Protein AF-K3WCP1-F1 (afdb_monomer)

Structure (mmCIF, N/CA/C/O backbone):
data_AF-K3WCP1-F1
#
_entry.id   AF-K3WCP1-F1
#
loop_
_atom_site.group_PDB
_atom_site.id
_atom_site.type_symbol
_atom_site.label_atom_id
_atom_site.label_alt_id
_atom_site.label_comp_id
_atom_site.label_asym_id
_atom_site.label_entity_id
_atom_site.label_seq_id
_atom_site.pdbx_PDB_ins_code
_atom_site.Cartn_x
_atom_site.Cartn_y
_atom_site.Cartn_z
_atom_site.occupancy
_atom_site.B_iso_or_equiv
_atom_site.auth_seq_id
_atom_site.auth_comp_id
_atom_site.auth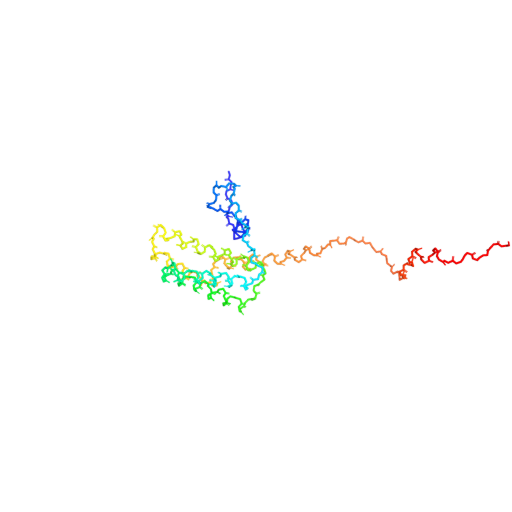_asym_id
_atom_site.auth_atom_id
_atom_site.pdbx_PDB_model_num
ATOM 1 N N . MET A 1 1 ? -17.759 -26.997 -10.072 1.00 41.59 1 MET A N 1
ATOM 2 C CA . MET A 1 1 ? -16.915 -25.792 -10.213 1.00 41.59 1 MET A CA 1
ATOM 3 C C . MET A 1 1 ? -15.737 -25.930 -9.265 1.00 41.59 1 MET A C 1
ATOM 5 O O . MET A 1 1 ? -15.972 -26.068 -8.073 1.00 41.59 1 MET A O 1
ATOM 9 N N . HIS A 1 2 ? -14.501 -25.958 -9.763 1.00 46.09 2 HIS A N 1
ATOM 10 C CA . HIS A 1 2 ? -13.316 -25.968 -8.902 1.00 46.09 2 HIS A CA 1
ATOM 11 C C . HIS A 1 2 ? -12.830 -24.529 -8.735 1.00 46.09 2 HIS A C 1
ATOM 13 O O . HIS A 1 2 ? -12.409 -23.901 -9.703 1.00 46.09 2 HIS A O 1
ATOM 19 N N . LEU A 1 3 ? -12.948 -23.993 -7.520 1.00 51.47 3 LEU A N 1
ATOM 20 C CA . LEU A 1 3 ? -12.409 -22.682 -7.172 1.00 51.47 3 LEU A CA 1
ATOM 21 C C . LEU A 1 3 ? -10.883 -22.808 -7.091 1.00 51.47 3 LEU A C 1
ATOM 23 O O . LEU A 1 3 ? -10.360 -23.464 -6.190 1.00 51.47 3 LEU A O 1
ATOM 27 N N . ARG A 1 4 ? -10.166 -22.220 -8.057 1.00 70.88 4 ARG A N 1
ATOM 28 C CA . ARG A 1 4 ? -8.705 -22.085 -7.981 1.00 70.88 4 ARG A CA 1
ATOM 29 C C . ARG A 1 4 ? -8.367 -21.053 -6.907 1.00 70.88 4 ARG A C 1
ATOM 31 O O . ARG A 1 4 ? -9.048 -20.036 -6.789 1.00 70.88 4 ARG A O 1
ATOM 38 N N . ARG A 1 5 ? -7.303 -21.299 -6.141 1.00 67.12 5 ARG A N 1
ATOM 39 C CA . ARG A 1 5 ? -6.775 -20.325 -5.180 1.00 67.12 5 ARG A CA 1
ATOM 40 C C . ARG A 1 5 ? -6.311 -19.074 -5.935 1.00 67.12 5 ARG A C 1
ATOM 42 O O . ARG A 1 5 ? -5.592 -19.197 -6.925 1.00 67.12 5 ARG A O 1
ATOM 49 N N . VAL A 1 6 ? -6.751 -17.904 -5.477 1.00 67.19 6 VAL A N 1
ATOM 50 C CA . VAL A 1 6 ? -6.349 -16.608 -6.040 1.00 67.19 6 VAL A CA 1
ATOM 51 C C . VAL A 1 6 ? -4.869 -16.388 -5.740 1.00 67.19 6 VAL A C 1
ATOM 53 O O . VAL A 1 6 ? -4.447 -16.508 -4.588 1.00 67.19 6 VAL A O 1
ATOM 56 N N . THR A 1 7 ? -4.082 -16.111 -6.776 1.00 72.25 7 THR A N 1
ATOM 57 C CA . THR A 1 7 ? -2.648 -15.818 -6.658 1.00 72.25 7 THR A CA 1
ATOM 58 C C . THR A 1 7 ? -2.400 -14.315 -6.509 1.00 72.25 7 THR A C 1
ATOM 60 O O . THR A 1 7 ? -3.262 -13.490 -6.809 1.00 72.25 7 THR A O 1
ATOM 63 N N . THR A 1 8 ? -1.201 -13.936 -6.066 1.00 66.56 8 THR A N 1
ATOM 64 C CA . THR A 1 8 ? -0.767 -12.529 -5.994 1.00 66.56 8 THR A CA 1
ATOM 65 C C . THR A 1 8 ? -0.800 -11.835 -7.359 1.00 66.56 8 THR A C 1
ATOM 67 O O . THR A 1 8 ? -1.103 -10.647 -7.433 1.00 66.56 8 THR A O 1
ATOM 70 N N . TRP A 1 9 ? -0.578 -12.578 -8.445 1.00 66.88 9 TRP A N 1
ATOM 71 C CA . TRP A 1 9 ? -0.708 -12.078 -9.817 1.00 66.88 9 TRP A CA 1
ATOM 72 C C . TRP A 1 9 ? -2.146 -11.815 -10.220 1.00 66.88 9 TRP A C 1
ATOM 74 O O . TRP A 1 9 ? -2.415 -10.776 -10.812 1.00 66.88 9 TRP A O 1
ATOM 84 N N . ASP A 1 10 ? -3.068 -12.702 -9.839 1.00 68.75 10 ASP A N 1
ATOM 85 C CA . ASP A 1 10 ? -4.497 -12.500 -10.090 1.00 68.75 10 ASP A CA 1
ATOM 86 C C . ASP A 1 10 ? -4.990 -11.216 -9.380 1.00 68.75 10 ASP A C 1
ATOM 88 O O . ASP A 1 10 ? -5.792 -10.461 -9.929 1.00 68.75 10 ASP A O 1
ATOM 92 N N . LEU A 1 11 ? -4.458 -10.919 -8.184 1.00 67.94 11 LEU A N 1
ATOM 93 C CA . LEU A 1 11 ? -4.733 -9.676 -7.448 1.00 67.94 11 LEU A CA 1
ATOM 94 C C . LEU A 1 11 ? -4.108 -8.440 -8.112 1.00 67.94 11 LEU A C 1
ATOM 96 O O . LEU A 1 11 ? -4.761 -7.397 -8.197 1.00 67.94 11 LEU A O 1
ATOM 100 N N . MET A 1 12 ? -2.869 -8.544 -8.603 1.00 69.25 12 MET A N 1
ATOM 101 C CA . MET A 1 12 ? -2.209 -7.464 -9.344 1.00 69.25 12 MET A CA 1
ATOM 102 C C . MET A 1 12 ? -2.976 -7.140 -10.629 1.00 69.25 12 MET A C 1
ATOM 104 O O . MET A 1 12 ? -3.301 -5.981 -10.866 1.00 69.25 12 MET A O 1
ATOM 108 N N . GLU A 1 13 ? -3.333 -8.155 -11.416 1.00 68.81 13 GLU A N 1
ATOM 109 C CA . GLU A 1 13 ? -4.086 -7.993 -12.660 1.00 68.81 13 GLU A CA 1
ATOM 110 C C . GLU A 1 13 ? -5.483 -7.404 -12.399 1.00 68.81 13 GLU A C 1
ATOM 112 O O . GLU A 1 13 ? -5.935 -6.529 -13.135 1.00 68.81 13 GLU A O 1
ATOM 117 N N . ALA A 1 14 ? -6.157 -7.816 -11.320 1.00 65.81 14 ALA A N 1
ATOM 118 C CA . ALA A 1 14 ? -7.424 -7.212 -10.903 1.00 65.81 14 ALA A CA 1
ATOM 119 C C . ALA A 1 14 ? -7.267 -5.737 -10.489 1.00 65.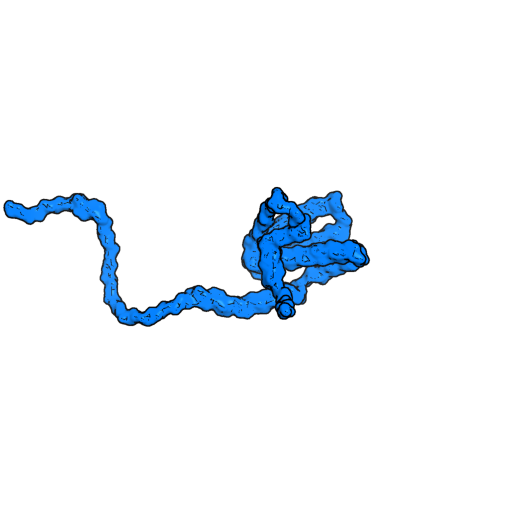81 14 ALA A C 1
ATOM 121 O O . ALA A 1 14 ? -8.133 -4.915 -10.797 1.00 65.81 14 ALA A O 1
ATOM 122 N N . THR A 1 15 ? -6.155 -5.393 -9.831 1.00 63.66 15 THR A N 1
ATOM 123 C CA . THR A 1 15 ? -5.824 -4.009 -9.456 1.00 63.66 15 THR A CA 1
ATOM 124 C C . THR A 1 15 ? -5.548 -3.157 -10.701 1.00 63.66 15 THR A C 1
ATOM 126 O O . THR A 1 15 ? -6.069 -2.051 -10.811 1.00 63.66 15 THR A O 1
ATOM 129 N N . GLU A 1 16 ? -4.779 -3.673 -11.665 1.00 64.00 16 GLU A N 1
ATOM 130 C CA . GLU A 1 16 ? -4.454 -2.992 -12.930 1.00 64.00 16 GLU A CA 1
ATOM 131 C C . GLU A 1 16 ? -5.681 -2.786 -13.820 1.00 64.00 16 GLU A C 1
ATOM 133 O O . GLU A 1 16 ? -5.827 -1.737 -14.445 1.00 64.00 16 GLU A O 1
ATOM 138 N N . LYS A 1 17 ? -6.595 -3.762 -13.849 1.00 63.81 17 LYS A N 1
ATOM 139 C CA . LYS A 1 17 ? -7.862 -3.647 -14.583 1.00 63.81 17 LYS A CA 1
ATOM 140 C C . LYS A 1 17 ? -8.807 -2.609 -13.982 1.00 63.81 17 LYS A C 1
ATOM 142 O O . LYS A 1 17 ? -9.831 -2.328 -14.599 1.00 63.81 17 LYS A O 1
ATOM 147 N N . GLY A 1 18 ? -8.476 -2.038 -12.819 1.00 56.00 18 GLY A N 1
ATOM 148 C CA . GLY A 1 18 ? -9.268 -0.989 -12.194 1.00 56.00 18 GLY A CA 1
ATOM 149 C C . GLY A 1 18 ? -10.699 -1.455 -11.977 1.00 56.00 18 GLY A C 1
ATOM 150 O O . GLY A 1 18 ? -11.634 -0.773 -12.394 1.00 56.00 18 GLY A O 1
ATOM 151 N N . VAL A 1 19 ? -10.879 -2.643 -11.383 1.00 54.09 19 VAL A N 1
ATOM 152 C CA . VAL A 1 19 ? -12.214 -3.099 -10.990 1.00 54.09 19 VAL A CA 1
ATOM 153 C C . VAL A 1 19 ? -12.720 -2.122 -9.938 1.00 54.09 19 VAL A C 1
ATOM 155 O O . VAL A 1 19 ? -12.348 -2.181 -8.766 1.00 54.09 19 VAL A O 1
ATOM 158 N N . ASN A 1 20 ? -13.526 -1.170 -10.392 1.00 52.34 20 ASN A N 1
ATOM 159 C CA . ASN A 1 20 ? -14.138 -0.172 -9.548 1.00 52.34 20 ASN A CA 1
ATOM 160 C C . ASN A 1 20 ? -15.182 -0.876 -8.676 1.00 52.34 20 ASN A C 1
ATOM 162 O O . ASN A 1 20 ? -16.318 -1.089 -9.087 1.00 52.34 20 ASN A O 1
ATOM 166 N N . MET A 1 21 ? -14.768 -1.292 -7.478 1.00 49.41 21 MET A N 1
ATOM 167 C CA . MET A 1 21 ? -15.611 -2.036 -6.537 1.00 49.41 21 MET A CA 1
ATOM 168 C C . MET A 1 21 ? -16.734 -1.177 -5.930 1.00 49.41 21 MET A C 1
ATOM 170 O O . MET A 1 21 ? -17.516 -1.674 -5.122 1.00 49.41 21 MET A O 1
ATOM 174 N N . THR A 1 22 ? -16.825 0.104 -6.304 1.00 46.34 22 THR A N 1
ATOM 175 C CA . THR A 1 22 ? -17.803 1.064 -5.781 1.00 46.34 22 THR A CA 1
ATOM 176 C C . THR A 1 22 ? -18.620 1.781 -6.862 1.00 46.34 22 THR A C 1
ATOM 178 O O . THR A 1 22 ? -19.496 2.573 -6.513 1.00 46.34 22 THR A O 1
ATOM 181 N N . ASP A 1 23 ? -18.417 1.488 -8.152 1.00 47.78 23 ASP A N 1
ATOM 182 C CA . ASP A 1 23 ? -19.184 2.101 -9.244 1.00 47.78 23 ASP A CA 1
ATOM 183 C C . ASP A 1 23 ? -20.255 1.161 -9.797 1.00 47.78 23 ASP A C 1
ATOM 185 O O . ASP A 1 23 ? -19.995 0.235 -10.561 1.00 47.78 23 ASP A O 1
ATOM 189 N N . TYR A 1 24 ? -21.496 1.440 -9.405 1.00 50.22 24 TYR A N 1
ATOM 190 C CA . TYR A 1 24 ? -22.692 0.783 -9.927 1.00 50.22 24 TYR A CA 1
ATOM 191 C C . TYR A 1 24 ? -23.287 1.516 -11.147 1.00 50.22 24 TYR A C 1
ATOM 193 O O . TYR A 1 24 ? -24.382 1.174 -11.593 1.00 50.22 24 TYR A O 1
ATOM 201 N N . SER A 1 25 ? -22.613 2.537 -11.693 1.00 50.19 25 SER A N 1
ATOM 202 C CA . SER A 1 25 ? -23.117 3.371 -12.786 1.00 50.19 25 SER A CA 1
ATOM 203 C C . SER A 1 25 ? -22.247 3.255 -14.036 1.00 50.19 25 SER A C 1
ATOM 205 O O . SER A 1 25 ? -21.139 3.767 -14.114 1.00 50.19 25 SER A O 1
ATOM 207 N N . CYS A 1 26 ? -22.811 2.714 -15.115 1.00 48.06 26 CYS A N 1
ATOM 208 C CA . CYS A 1 26 ? -22.163 2.617 -16.431 1.00 48.06 26 CYS A CA 1
ATOM 209 C C . CYS A 1 26 ? -21.767 3.968 -17.074 1.00 48.06 26 CYS A C 1
ATOM 211 O O . CYS A 1 26 ? -21.245 3.993 -18.186 1.00 48.06 26 CYS A O 1
ATOM 213 N N . LYS A 1 27 ? -22.061 5.099 -16.420 1.00 53.00 27 LYS A N 1
ATOM 214 C CA . LYS A 1 27 ? -21.805 6.462 -16.905 1.00 53.00 27 LYS A CA 1
ATOM 215 C C . LYS A 1 27 ? -20.686 7.182 -16.151 1.00 53.00 27 LYS A C 1
ATOM 217 O O . LYS A 1 27 ? -20.351 8.296 -16.538 1.00 53.00 27 LYS A O 1
ATOM 222 N N . ASN A 1 28 ? -20.117 6.570 -15.112 1.00 47.91 28 ASN A N 1
ATOM 223 C CA . ASN A 1 28 ? -19.116 7.192 -14.247 1.00 47.91 28 ASN A CA 1
ATOM 224 C C . ASN A 1 28 ? -17.786 6.434 -14.272 1.00 47.91 28 ASN A C 1
ATOM 226 O O . ASN A 1 28 ? -17.114 6.313 -13.251 1.00 47.91 28 ASN A O 1
ATOM 230 N N . ALA A 1 29 ? -17.383 5.973 -15.462 1.00 50.81 29 ALA A N 1
ATOM 231 C CA . ALA A 1 29 ? -16.066 5.392 -15.667 1.00 50.81 29 ALA A CA 1
ATOM 232 C C . ALA A 1 29 ? -14.997 6.442 -15.328 1.00 50.81 29 ALA A C 1
ATOM 234 O O . ALA A 1 29 ? -14.633 7.288 -16.150 1.00 50.81 29 ALA A O 1
ATOM 235 N N . LEU A 1 30 ? -14.531 6.412 -14.078 1.00 52.84 30 LEU A N 1
ATOM 236 C CA . LEU A 1 30 ? -13.388 7.186 -13.631 1.00 52.84 30 LEU A CA 1
ATOM 237 C C . LEU A 1 30 ? -12.230 6.858 -14.571 1.00 52.84 30 LEU A C 1
ATOM 239 O O . LEU A 1 30 ? -12.059 5.707 -14.984 1.00 52.84 30 LEU A O 1
ATOM 243 N N . ARG A 1 31 ? -11.447 7.877 -14.944 1.00 50.22 31 ARG A N 1
ATOM 244 C CA . ARG A 1 31 ? -10.246 7.637 -15.749 1.00 50.22 31 ARG A CA 1
ATOM 245 C C . ARG A 1 31 ? -9.403 6.580 -15.029 1.00 50.22 31 ARG A C 1
ATOM 247 O O . ARG A 1 31 ? -9.189 6.744 -13.825 1.00 50.22 31 ARG A O 1
ATOM 254 N N . PRO A 1 32 ? -8.941 5.529 -15.731 1.00 53.03 32 PRO A N 1
ATOM 255 C CA . PRO A 1 32 ? -8.085 4.532 -15.118 1.00 53.03 32 PRO A CA 1
ATOM 256 C C . PRO A 1 32 ? -6.901 5.245 -14.473 1.00 53.03 32 PRO A C 1
ATOM 258 O O . PRO A 1 32 ? -6.284 6.116 -15.095 1.00 53.03 32 PRO A O 1
ATOM 261 N N . THR A 1 33 ? -6.637 4.928 -13.207 1.00 56.00 33 THR A N 1
ATOM 262 C CA . THR A 1 33 ? -5.510 5.503 -12.477 1.00 56.00 33 THR A CA 1
ATOM 263 C C . THR A 1 33 ? -4.235 5.239 -13.281 1.00 56.00 33 THR A C 1
ATOM 265 O O . THR A 1 33 ? -4.040 4.101 -13.721 1.00 56.00 33 THR A O 1
ATOM 268 N N . PRO A 1 34 ? -3.380 6.255 -13.511 1.00 59.62 34 PRO A N 1
ATOM 269 C CA . PRO A 1 34 ? -2.111 6.056 -14.193 1.00 59.62 34 PRO A CA 1
ATOM 270 C C . PRO A 1 34 ? -1.354 4.904 -13.538 1.00 59.62 34 PRO A C 1
ATOM 272 O O . PRO A 1 34 ? -1.154 4.888 -12.323 1.00 59.62 34 PRO A O 1
ATOM 275 N N . THR A 1 35 ? -0.985 3.905 -14.332 1.00 64.44 35 THR A N 1
ATOM 276 C CA . THR A 1 35 ? -0.231 2.760 -13.832 1.00 64.44 35 THR A CA 1
ATOM 277 C C . THR A 1 35 ? 1.140 3.248 -13.377 1.00 64.44 35 THR A C 1
ATOM 279 O O . THR A 1 35 ? 1.844 3.861 -14.176 1.00 64.44 35 THR A O 1
ATOM 282 N N . ALA A 1 36 ? 1.521 2.982 -12.121 1.00 64.69 36 ALA A N 1
ATOM 283 C CA . ALA A 1 36 ? 2.837 3.366 -11.612 1.00 64.69 36 ALA A CA 1
ATOM 284 C C . ALA A 1 36 ? 3.925 2.749 -12.501 1.00 64.69 36 ALA A C 1
ATOM 286 O O . ALA A 1 36 ? 4.090 1.524 -12.550 1.00 64.69 36 ALA A O 1
ATOM 287 N N . ALA A 1 37 ? 4.622 3.604 -13.245 1.00 69.44 37 ALA A N 1
ATOM 288 C CA . ALA A 1 37 ? 5.678 3.201 -14.161 1.00 69.44 37 ALA A CA 1
ATOM 289 C C . ALA A 1 37 ? 7.032 3.212 -13.446 1.00 69.44 37 ALA A C 1
ATOM 291 O O . ALA A 1 37 ? 7.925 2.441 -13.805 1.00 69.44 37 ALA A O 1
ATOM 292 N N . ALA A 1 38 ? 7.153 4.044 -12.410 1.00 82.62 38 ALA A N 1
ATOM 293 C CA . ALA A 1 38 ? 8.343 4.212 -11.605 1.00 82.62 38 ALA A CA 1
ATOM 294 C C . ALA A 1 38 ? 8.035 4.196 -10.101 1.00 82.62 38 ALA A C 1
ATOM 296 O O . ALA A 1 38 ? 6.911 4.392 -9.643 1.00 82.62 38 ALA A O 1
ATOM 297 N N . HIS A 1 39 ? 9.084 3.964 -9.315 1.00 86.00 39 HIS A N 1
ATOM 298 C CA . HIS A 1 39 ? 9.031 3.985 -7.853 1.00 86.00 39 HIS A CA 1
ATOM 299 C C . HIS A 1 39 ? 8.677 5.366 -7.295 1.00 86.00 39 HIS A C 1
ATOM 301 O O . HIS A 1 39 ? 7.925 5.457 -6.327 1.00 86.00 39 HIS A O 1
ATOM 307 N N . VAL A 1 40 ? 9.158 6.424 -7.955 1.00 88.06 40 VAL A N 1
ATOM 308 C CA . VAL A 1 40 ? 8.872 7.817 -7.588 1.00 88.06 40 VAL A CA 1
ATOM 309 C C . VAL A 1 40 ? 7.377 8.133 -7.660 1.00 88.06 40 VAL A C 1
ATOM 311 O O . VAL A 1 40 ? 6.859 8.758 -6.745 1.00 88.06 40 VAL A O 1
ATOM 314 N N . ASP A 1 41 ? 6.655 7.586 -8.645 1.00 88.31 41 ASP A N 1
ATOM 315 C CA . ASP A 1 41 ? 5.210 7.807 -8.792 1.00 88.31 41 ASP A CA 1
ATOM 316 C C . ASP A 1 41 ? 4.434 7.334 -7.549 1.00 88.31 41 ASP A C 1
ATOM 318 O O . ASP A 1 41 ? 3.448 7.946 -7.138 1.00 88.31 41 ASP A O 1
ATOM 322 N N . LEU A 1 42 ? 4.884 6.234 -6.929 1.00 87.44 42 LEU A N 1
ATOM 323 C CA . LEU A 1 42 ? 4.271 5.694 -5.715 1.00 87.44 42 LEU A CA 1
ATOM 324 C C . LEU A 1 42 ? 4.592 6.550 -4.484 1.00 87.44 42 LEU A C 1
ATOM 326 O O . LEU A 1 42 ? 3.723 6.746 -3.633 1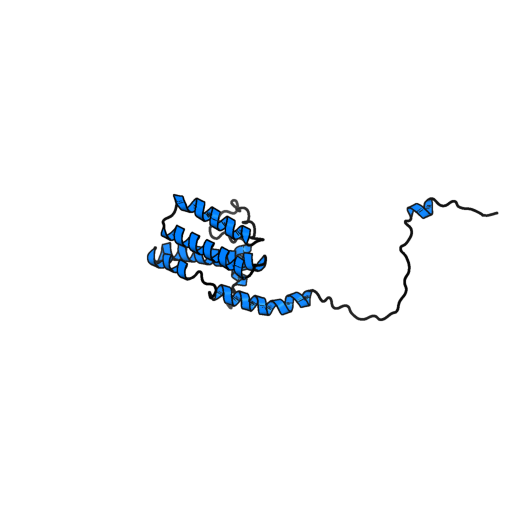.00 87.44 42 LEU A O 1
ATOM 330 N N . ILE A 1 43 ? 5.822 7.061 -4.391 1.00 91.31 43 ILE A N 1
ATOM 331 C CA . ILE A 1 43 ? 6.219 7.995 -3.332 1.00 91.31 43 ILE A CA 1
ATOM 332 C C . ILE A 1 43 ? 5.374 9.268 -3.428 1.00 91.31 43 ILE A C 1
ATOM 334 O O . ILE A 1 43 ? 4.748 9.649 -2.439 1.00 91.31 43 ILE A O 1
ATOM 338 N N . ASP A 1 44 ? 5.294 9.874 -4.611 1.00 90.81 44 ASP A N 1
ATOM 339 C CA . ASP A 1 44 ? 4.559 11.118 -4.851 1.00 90.81 44 ASP A CA 1
ATOM 340 C C . ASP A 1 44 ? 3.061 10.955 -4.552 1.00 90.81 44 ASP A C 1
ATOM 342 O O . ASP A 1 44 ? 2.432 11.828 -3.944 1.00 90.81 44 ASP A O 1
ATOM 346 N N . ALA A 1 45 ? 2.480 9.806 -4.914 1.00 90.19 45 ALA A N 1
ATOM 347 C CA . ALA A 1 45 ? 1.093 9.483 -4.593 1.00 90.19 45 ALA A CA 1
ATOM 348 C C . ALA A 1 45 ? 0.855 9.377 -3.076 1.00 90.19 45 ALA A C 1
ATOM 350 O O . ALA A 1 45 ? -0.122 9.928 -2.564 1.00 90.19 45 ALA A O 1
ATOM 351 N N . LEU A 1 46 ? 1.748 8.706 -2.339 1.00 91.38 46 LEU A N 1
ATOM 352 C CA . LEU A 1 46 ? 1.647 8.576 -0.882 1.00 91.38 46 LEU A CA 1
ATOM 353 C C . LEU A 1 46 ? 1.883 9.908 -0.161 1.00 91.38 46 LEU A C 1
ATOM 355 O O . LEU A 1 46 ? 1.197 10.192 0.819 1.00 91.38 46 LEU A O 1
ATOM 359 N N . GLN A 1 47 ? 2.795 10.745 -0.656 1.00 93.12 47 GLN A N 1
ATOM 360 C CA . GLN A 1 47 ? 2.995 12.106 -0.154 1.00 93.12 47 GLN A CA 1
ATOM 361 C C . GLN A 1 47 ? 1.752 12.969 -0.378 1.00 93.12 47 GLN A C 1
ATOM 363 O O . GLN A 1 47 ? 1.284 13.624 0.549 1.00 93.12 47 GLN A O 1
ATOM 368 N N . SER A 1 48 ? 1.163 12.907 -1.574 1.00 90.38 48 SER A N 1
ATOM 369 C CA . SER A 1 48 ? -0.080 13.621 -1.886 1.00 90.38 48 SER A CA 1
ATOM 370 C C . SER A 1 48 ? -1.227 13.174 -0.976 1.00 90.38 48 SER A C 1
ATOM 372 O O . SER A 1 48 ? -1.966 14.006 -0.447 1.00 90.38 48 SER A O 1
ATOM 374 N N . LEU A 1 49 ? -1.346 11.863 -0.733 1.00 89.19 49 LEU A N 1
ATOM 375 C CA . LEU A 1 49 ? -2.320 11.305 0.204 1.00 89.19 49 LEU A CA 1
ATOM 376 C C . LEU A 1 49 ? -2.059 11.771 1.641 1.00 89.19 49 LEU A C 1
ATOM 378 O O . LEU A 1 49 ? -3.006 12.077 2.361 1.00 89.19 49 LEU A O 1
ATOM 382 N N . GLN A 1 50 ? -0.795 11.861 2.056 1.00 90.88 50 GLN A N 1
ATOM 383 C CA . GLN A 1 50 ? -0.419 12.379 3.368 1.00 90.88 50 GLN A CA 1
ATOM 384 C C . GLN A 1 50 ? -0.826 13.849 3.516 1.00 90.88 50 GLN A C 1
ATOM 386 O O . GLN A 1 50 ? -1.486 14.196 4.491 1.00 90.88 50 GLN A O 1
ATOM 391 N N . THR A 1 51 ? -0.502 14.707 2.546 1.00 89.44 51 THR A N 1
ATOM 392 C CA . THR A 1 51 ? -0.903 16.123 2.558 1.00 89.44 51 THR A CA 1
ATOM 393 C C . THR A 1 51 ? -2.420 16.278 2.617 1.00 89.44 51 THR A C 1
ATOM 395 O O . THR A 1 51 ? -2.927 17.090 3.385 1.00 89.44 51 THR A O 1
ATOM 398 N N . PHE A 1 52 ? -3.160 15.473 1.854 1.00 84.56 52 PHE A N 1
ATOM 399 C CA . PHE A 1 52 ? -4.621 15.492 1.890 1.00 84.56 52 PHE A CA 1
ATOM 400 C C . PHE A 1 52 ? -5.175 15.011 3.241 1.00 84.56 52 PHE A C 1
ATOM 402 O O . PHE A 1 52 ? -6.084 15.618 3.808 1.00 84.56 52 PHE A O 1
ATOM 409 N N . GLY A 1 53 ? -4.601 13.939 3.789 1.00 83.38 53 GLY A N 1
ATOM 410 C CA . GLY A 1 53 ? -5.053 13.324 5.031 1.00 83.38 53 GLY A CA 1
ATOM 411 C C . GLY A 1 53 ? -4.820 14.177 6.278 1.00 83.38 53 GLY A C 1
ATOM 412 O O . GLY A 1 53 ? -5.616 14.082 7.210 1.00 83.38 53 GLY A O 1
ATOM 413 N N . GLN A 1 54 ? -3.801 15.048 6.282 1.00 84.44 54 GLN A N 1
ATOM 414 C CA . GLN A 1 54 ? -3.435 15.895 7.431 1.00 84.44 54 GLN A CA 1
ATOM 415 C C . GLN A 1 54 ? -4.598 16.727 7.986 1.00 84.44 54 GLN A C 1
ATOM 417 O O . GLN A 1 54 ? -4.618 17.034 9.174 1.00 84.44 54 GLN A O 1
ATOM 422 N N . HIS A 1 55 ? -5.566 17.091 7.145 1.00 77.88 55 HIS A N 1
ATOM 423 C CA . HIS A 1 55 ? -6.710 17.911 7.548 1.00 77.88 55 HIS A CA 1
ATOM 424 C C . HIS A 1 55 ? -8.022 17.130 7.682 1.00 77.88 55 HIS A C 1
ATOM 426 O O . HIS A 1 55 ? -9.019 17.693 8.129 1.00 77.88 55 HIS A O 1
ATOM 432 N N . MET A 1 56 ? -8.047 15.856 7.281 1.00 74.88 56 MET A N 1
ATOM 433 C CA . MET A 1 56 ? -9.285 15.082 7.123 1.00 74.88 56 MET A CA 1
ATOM 434 C C . MET A 1 56 ? -9.326 13.789 7.937 1.00 74.88 56 MET A C 1
ATOM 436 O O . MET A 1 56 ? -10.404 13.221 8.123 1.00 74.88 56 MET A O 1
ATOM 440 N N . HIS A 1 57 ? -8.180 13.306 8.412 1.00 80.25 57 HIS A N 1
ATOM 441 C CA . HIS A 1 57 ? -8.068 12.016 9.079 1.00 80.25 57 HIS A CA 1
ATOM 442 C C . HIS A 1 57 ? -7.491 12.126 10.491 1.00 80.25 57 HIS A C 1
ATOM 444 O O . HIS A 1 57 ? -6.868 13.116 10.860 1.00 80.25 57 HIS A O 1
ATOM 450 N N . ASN A 1 58 ? -7.738 11.087 11.292 1.00 85.31 58 ASN A N 1
ATOM 451 C CA . ASN A 1 58 ? -7.171 10.964 12.632 1.00 85.31 58 ASN A CA 1
ATOM 452 C C . ASN A 1 58 ? -5.673 10.613 12.582 1.00 85.31 58 ASN A C 1
ATOM 454 O O . ASN A 1 58 ? -5.179 10.084 11.580 1.00 85.31 58 ASN A O 1
ATOM 458 N N . ASP A 1 59 ? -4.978 10.859 13.694 1.00 88.88 59 ASP A N 1
ATOM 459 C CA . ASP A 1 59 ? -3.531 10.637 13.826 1.00 88.88 59 ASP A CA 1
ATOM 460 C C . ASP A 1 59 ? -3.116 9.202 13.474 1.00 88.88 59 ASP A C 1
ATOM 462 O O . ASP A 1 59 ? -2.093 8.984 12.836 1.00 88.88 59 ASP A O 1
ATOM 466 N N . GLU A 1 60 ? -3.952 8.219 13.805 1.00 88.62 60 GLU A N 1
ATOM 467 C CA . GLU A 1 60 ? -3.703 6.802 13.523 1.00 88.62 60 GLU A CA 1
ATOM 468 C C . GLU A 1 60 ? -3.695 6.482 12.018 1.00 88.62 60 GLU A C 1
ATOM 470 O O . GLU A 1 60 ? -2.850 5.736 11.519 1.00 88.62 60 GLU A O 1
ATOM 475 N N . THR A 1 61 ? -4.621 7.071 11.259 1.00 87.69 61 THR A N 1
ATOM 476 C CA . THR A 1 61 ? -4.661 6.929 9.794 1.00 87.69 61 THR A CA 1
ATOM 477 C C . THR A 1 61 ? -3.463 7.636 9.164 1.00 87.69 61 THR A C 1
ATOM 479 O O . THR A 1 61 ? -2.865 7.129 8.213 1.00 87.69 61 THR A O 1
ATOM 482 N N . MET A 1 62 ? -3.068 8.779 9.724 1.00 91.94 62 MET A N 1
ATOM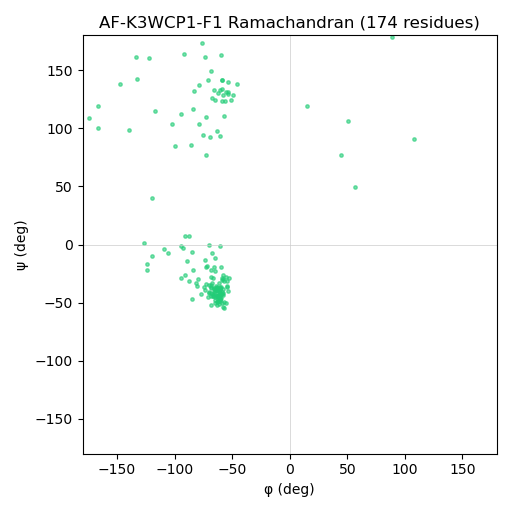 483 C CA . MET A 1 62 ? -1.874 9.506 9.298 1.00 91.94 62 MET A CA 1
ATOM 484 C C . MET A 1 62 ? -0.587 8.731 9.579 1.00 91.94 62 MET A C 1
ATOM 486 O O . MET A 1 62 ? 0.314 8.704 8.737 1.00 91.94 62 MET A O 1
ATOM 490 N N . GLU A 1 63 ? -0.511 8.042 10.715 1.00 91.81 63 GLU A N 1
ATOM 491 C CA . GLU A 1 63 ? 0.606 7.169 11.059 1.00 91.81 63 GLU A CA 1
ATOM 492 C C . GLU A 1 63 ? 0.696 5.974 10.101 1.00 91.81 63 GLU A C 1
ATOM 494 O O . GLU A 1 63 ? 1.794 5.620 9.664 1.00 91.81 63 GLU A O 1
ATOM 499 N N . LEU A 1 64 ? -0.438 5.390 9.696 1.00 92.25 64 LEU A N 1
ATOM 500 C CA . LEU A 1 64 ? -0.475 4.333 8.682 1.00 92.25 64 LEU A CA 1
ATOM 501 C C . LEU A 1 64 ? 0.087 4.818 7.338 1.00 92.25 64 LEU A C 1
ATOM 503 O O . LEU A 1 64 ? 0.950 4.153 6.763 1.00 92.25 64 LEU A O 1
ATOM 507 N N . ILE A 1 65 ? -0.366 5.982 6.854 1.00 92.88 65 ILE A N 1
ATOM 508 C CA . ILE A 1 65 ? 0.117 6.577 5.596 1.00 92.88 65 ILE A CA 1
ATOM 509 C C . ILE A 1 65 ? 1.621 6.867 5.685 1.00 92.88 65 ILE A C 1
ATOM 511 O O . ILE A 1 65 ? 2.373 6.514 4.778 1.00 92.88 65 ILE A O 1
ATOM 515 N N . SER A 1 66 ? 2.075 7.443 6.801 1.00 93.00 66 SER A N 1
ATOM 516 C CA . SER A 1 66 ? 3.494 7.725 7.056 1.00 93.00 66 SER A CA 1
ATOM 517 C C . SER A 1 66 ? 4.348 6.452 7.088 1.00 93.00 66 SER A C 1
ATOM 519 O O . SER A 1 66 ? 5.447 6.411 6.529 1.00 93.00 66 SER A O 1
ATOM 521 N N . THR A 1 67 ? 3.824 5.381 7.690 1.00 93.75 67 THR A N 1
ATOM 522 C CA . THR A 1 67 ? 4.481 4.069 7.739 1.00 93.75 67 THR A CA 1
ATOM 523 C C . THR A 1 67 ? 4.607 3.473 6.338 1.00 93.75 67 THR A C 1
ATOM 525 O O . THR A 1 67 ? 5.685 3.011 5.964 1.00 93.75 67 THR A O 1
ATOM 528 N N . ALA A 1 68 ? 3.538 3.531 5.537 1.00 93.06 68 ALA A N 1
ATOM 529 C CA . ALA A 1 68 ? 3.546 3.062 4.155 1.00 93.06 68 ALA A CA 1
ATOM 530 C C . ALA A 1 68 ? 4.562 3.832 3.299 1.00 93.06 68 ALA A C 1
ATOM 532 O O . ALA A 1 68 ? 5.363 3.217 2.595 1.00 93.06 68 ALA A O 1
ATOM 533 N N . LEU A 1 69 ? 4.570 5.165 3.405 1.00 93.56 69 LEU A N 1
ATOM 534 C CA . LEU A 1 69 ? 5.521 6.031 2.707 1.00 93.56 69 LEU A CA 1
ATOM 535 C C . LEU A 1 69 ? 6.963 5.688 3.091 1.00 93.56 69 LEU A C 1
ATOM 537 O O . LEU A 1 69 ? 7.789 5.431 2.219 1.00 93.56 69 LEU A O 1
ATOM 541 N N . SER A 1 70 ? 7.249 5.610 4.392 1.00 92.44 70 SER A N 1
ATOM 542 C CA . SER A 1 70 ? 8.582 5.272 4.899 1.00 92.44 70 SER A CA 1
ATOM 543 C C . SER A 1 70 ? 9.052 3.909 4.392 1.00 92.44 70 SER A C 1
ATOM 545 O O . SER A 1 70 ? 10.197 3.769 3.962 1.00 92.44 70 SER A O 1
ATOM 547 N N . PHE A 1 71 ? 8.163 2.913 4.396 1.00 91.25 71 PHE A N 1
ATOM 548 C CA . PHE A 1 71 ? 8.463 1.579 3.890 1.00 91.25 71 PHE A CA 1
ATOM 549 C C . PHE A 1 71 ? 8.792 1.594 2.396 1.00 91.25 71 PHE A C 1
ATOM 551 O O . PHE A 1 71 ? 9.798 1.017 1.986 1.00 91.25 71 PHE A O 1
ATOM 558 N N . VAL A 1 72 ? 7.962 2.247 1.577 1.00 90.50 72 VAL A N 1
ATOM 559 C CA . VAL A 1 72 ? 8.168 2.305 0.124 1.00 90.50 72 VAL A CA 1
ATOM 560 C C . VAL A 1 72 ? 9.484 3.000 -0.206 1.00 90.50 72 VAL A C 1
ATOM 562 O O . VAL A 1 72 ? 10.239 2.468 -1.021 1.00 90.50 72 VAL A O 1
ATOM 565 N N . THR A 1 73 ? 9.797 4.121 0.446 1.00 90.19 73 THR A N 1
ATOM 566 C CA . THR A 1 73 ? 11.070 4.833 0.261 1.00 90.19 73 THR A CA 1
ATOM 567 C C . THR A 1 73 ? 12.257 3.921 0.570 1.00 90.19 73 THR A C 1
ATOM 569 O O . THR A 1 73 ? 13.080 3.667 -0.309 1.00 90.19 73 THR A O 1
ATOM 572 N N . GLN A 1 74 ? 12.277 3.305 1.758 1.00 87.81 74 GLN A N 1
ATOM 573 C CA . GLN A 1 74 ? 13.348 2.384 2.164 1.00 87.81 74 GLN A CA 1
ATOM 574 C C . GLN A 1 74 ? 13.457 1.159 1.246 1.00 87.81 74 GLN A C 1
ATOM 576 O O . GLN A 1 74 ? 14.540 0.615 1.028 1.00 87.81 74 GLN A O 1
ATOM 581 N N . TYR A 1 75 ? 12.335 0.684 0.702 1.00 84.25 75 TYR A N 1
ATOM 582 C CA . TYR A 1 75 ? 12.341 -0.429 -0.238 1.00 84.25 75 TYR A CA 1
ATOM 583 C C . TYR A 1 75 ? 13.078 -0.064 -1.535 1.00 84.25 75 TYR A C 1
ATOM 585 O O . TYR A 1 75 ? 13.855 -0.882 -2.038 1.00 84.25 75 TYR A O 1
ATOM 593 N N . GLY A 1 76 ? 12.851 1.149 -2.049 1.00 82.44 76 GLY A N 1
ATOM 594 C CA . GLY A 1 76 ? 13.494 1.675 -3.254 1.00 82.44 76 GLY A CA 1
ATOM 595 C C . GLY A 1 76 ? 15.005 1.773 -3.123 1.00 82.44 76 GLY A C 1
ATOM 596 O O . GLY A 1 76 ? 15.720 1.251 -3.981 1.00 82.44 76 GLY A O 1
ATOM 597 N N . ASP A 1 77 ? 15.468 2.335 -2.005 1.00 80.81 77 ASP A N 1
ATOM 598 C CA . ASP A 1 77 ? 16.893 2.516 -1.699 1.00 80.81 77 ASP A CA 1
ATOM 599 C C . ASP A 1 77 ? 17.673 1.192 -1.698 1.00 80.81 77 ASP A C 1
ATOM 601 O O . ASP A 1 77 ? 18.859 1.152 -2.018 1.00 80.81 77 ASP A O 1
ATOM 605 N N . LEU A 1 78 ? 17.002 0.085 -1.361 1.00 76.44 78 LEU A N 1
ATOM 606 C CA . LEU A 1 78 ? 17.628 -1.227 -1.200 1.00 76.44 78 LEU A CA 1
ATOM 607 C C . LEU A 1 78 ? 17.584 -2.119 -2.448 1.00 76.44 78 LEU A C 1
ATOM 609 O O . LEU A 1 78 ? 18.406 -3.027 -2.555 1.00 76.44 78 LEU A O 1
ATOM 613 N N . VAL A 1 79 ? 16.582 -1.976 -3.322 1.00 74.19 79 VAL A N 1
ATOM 614 C CA . VAL A 1 79 ? 16.302 -2.963 -4.394 1.00 74.19 79 VAL A CA 1
ATOM 615 C C . VAL A 1 79 ? 16.296 -2.349 -5.789 1.00 74.19 79 VAL A C 1
ATOM 617 O O . VAL A 1 79 ? 16.486 -3.092 -6.744 1.00 74.19 79 VAL A O 1
ATOM 620 N N . GLN A 1 80 ? 16.093 -1.032 -5.919 1.00 79.25 80 GLN A N 1
ATOM 621 C CA . GLN A 1 80 ? 15.767 -0.368 -7.189 1.00 79.25 80 GLN A CA 1
ATOM 622 C C . GLN A 1 80 ? 14.691 -1.129 -7.991 1.00 79.25 80 GLN A C 1
ATOM 624 O O . GLN A 1 80 ? 14.994 -1.854 -8.941 1.00 79.25 80 GLN A O 1
ATOM 629 N N . PRO A 1 81 ? 13.414 -1.017 -7.586 1.00 80.25 81 PRO A N 1
ATOM 630 C CA . PRO A 1 81 ? 12.330 -1.761 -8.210 1.00 80.25 81 PRO A CA 1
ATOM 631 C C . PRO A 1 81 ? 12.110 -1.321 -9.664 1.00 80.25 81 PRO A C 1
ATOM 633 O O . PRO A 1 81 ? 12.016 -0.135 -9.969 1.00 80.25 81 PRO A O 1
ATOM 636 N N . ASP A 1 82 ? 11.990 -2.298 -10.560 1.00 81.75 82 ASP A N 1
ATOM 637 C CA . ASP A 1 82 ? 11.540 -2.087 -11.936 1.00 81.75 82 ASP A CA 1
ATOM 638 C C . ASP A 1 82 ? 10.014 -1.878 -12.002 1.00 81.75 82 ASP A C 1
ATOM 640 O O . ASP A 1 82 ? 9.292 -2.083 -11.023 1.00 81.75 82 ASP A O 1
ATOM 644 N N . ALA A 1 83 ? 9.498 -1.540 -13.187 1.00 79.94 83 ALA A N 1
ATOM 645 C CA . ALA A 1 83 ? 8.083 -1.221 -13.377 1.00 79.94 83 ALA A CA 1
ATOM 646 C C . ALA A 1 83 ? 7.125 -2.319 -12.873 1.00 79.94 83 ALA A C 1
ATOM 648 O O . ALA A 1 83 ? 6.064 -2.013 -12.340 1.00 79.94 83 ALA A O 1
ATOM 649 N N . VAL A 1 84 ? 7.477 -3.603 -13.015 1.00 77.88 84 VAL A N 1
ATOM 650 C CA . VAL A 1 84 ? 6.647 -4.714 -12.510 1.00 77.88 84 VAL A CA 1
ATOM 651 C C . VAL A 1 84 ? 6.628 -4.725 -10.980 1.00 77.88 84 VAL A C 1
ATOM 653 O O . VAL A 1 84 ? 5.564 -4.854 -10.376 1.00 77.88 84 VAL A O 1
ATOM 656 N N . THR A 1 85 ? 7.788 -4.546 -10.342 1.00 79.06 85 THR A N 1
ATOM 657 C CA . THR A 1 85 ? 7.881 -4.484 -8.875 1.00 79.06 85 THR A CA 1
ATOM 658 C C . THR A 1 85 ? 7.123 -3.281 -8.327 1.00 79.06 85 THR A C 1
ATOM 660 O O . THR A 1 85 ? 6.450 -3.398 -7.307 1.00 79.06 85 THR A O 1
ATOM 663 N N . CYS A 1 86 ? 7.176 -2.139 -9.017 1.00 83.44 86 CYS A N 1
ATOM 664 C CA . CYS A 1 86 ? 6.400 -0.953 -8.662 1.00 83.44 86 CYS A CA 1
ATOM 665 C C . CYS A 1 86 ? 4.892 -1.230 -8.694 1.00 83.44 86 CYS A C 1
ATOM 667 O O . CYS A 1 86 ? 4.202 -0.923 -7.725 1.00 83.44 86 CYS A O 1
ATOM 669 N N . ARG A 1 87 ? 4.381 -1.873 -9.752 1.00 80.25 87 ARG A N 1
ATOM 670 C CA . ARG A 1 87 ? 2.953 -2.225 -9.853 1.00 80.25 87 ARG A CA 1
ATOM 671 C C . ARG A 1 87 ? 2.506 -3.192 -8.769 1.00 80.25 87 ARG A C 1
ATOM 673 O O . ARG A 1 87 ? 1.413 -3.038 -8.224 1.00 80.25 87 ARG A O 1
ATOM 680 N N . LEU A 1 88 ? 3.365 -4.134 -8.387 1.00 78.44 88 LEU A N 1
ATOM 681 C CA . LEU A 1 88 ? 3.057 -4.960 -7.231 1.00 78.44 88 LEU A CA 1
ATOM 682 C C . LEU A 1 88 ? 3.013 -4.141 -5.949 1.00 78.44 88 LEU A C 1
ATOM 684 O O . LEU A 1 88 ? 2.070 -4.294 -5.181 1.00 78.44 88 LEU A O 1
ATOM 688 N N . LEU A 1 89 ? 4.038 -3.328 -5.685 1.00 84.19 89 LEU A N 1
ATOM 689 C CA . LEU A 1 89 ? 4.093 -2.531 -4.462 1.00 84.19 89 LEU A CA 1
ATOM 690 C C . LEU A 1 89 ? 2.821 -1.692 -4.319 1.00 84.19 89 LEU A C 1
ATOM 692 O O . LEU A 1 89 ? 2.255 -1.663 -3.234 1.00 84.19 89 LEU A O 1
ATOM 696 N N . VAL A 1 90 ? 2.307 -1.123 -5.414 1.00 85.69 90 VAL A N 1
ATOM 697 C CA . VAL A 1 90 ? 0.994 -0.456 -5.447 1.00 85.69 90 VAL A CA 1
ATOM 698 C C . VAL A 1 90 ? -0.132 -1.395 -5.005 1.00 85.69 90 VAL A C 1
ATOM 700 O O . VAL A 1 90 ? -0.876 -1.061 -4.085 1.00 85.69 90 VAL A O 1
ATOM 703 N N . SER A 1 91 ? -0.267 -2.570 -5.629 1.00 81.75 91 SER A N 1
ATOM 704 C CA . SER A 1 91 ? -1.325 -3.536 -5.291 1.00 81.75 91 SER A CA 1
ATOM 705 C C . SER A 1 91 ? -1.246 -3.991 -3.828 1.00 81.75 91 SER A C 1
ATOM 707 O O . SER A 1 91 ? -2.255 -4.015 -3.120 1.00 81.75 91 SER A O 1
ATOM 709 N N . TRP A 1 92 ? -0.040 -4.269 -3.335 1.00 86.31 92 TRP A N 1
ATOM 710 C CA . TRP A 1 92 ? 0.195 -4.668 -1.953 1.00 86.31 92 TRP A CA 1
ATOM 711 C C . TRP A 1 92 ? -0.145 -3.545 -0.971 1.00 86.31 92 TRP A C 1
ATOM 713 O O . TRP A 1 92 ? -0.905 -3.777 -0.030 1.00 86.31 92 TRP A O 1
ATOM 723 N N . VAL A 1 93 ? 0.327 -2.320 -1.216 1.00 89.06 93 VAL A N 1
ATOM 724 C CA . VAL A 1 93 ? -0.020 -1.148 -0.401 1.00 89.06 93 VAL A CA 1
ATOM 725 C C . VAL A 1 93 ? -1.542 -0.958 -0.374 1.00 89.06 93 VAL A C 1
ATOM 727 O O . VAL A 1 93 ? -2.126 -0.903 0.709 1.00 89.06 93 VAL A O 1
ATOM 730 N N . ASN A 1 94 ? -2.212 -0.980 -1.530 1.00 87.81 94 ASN A N 1
ATOM 731 C CA . ASN A 1 94 ? -3.673 -0.877 -1.623 1.00 87.81 94 ASN A CA 1
ATOM 732 C C . ASN A 1 94 ? -4.393 -1.977 -0.830 1.00 87.81 94 ASN A C 1
ATOM 734 O O . ASN A 1 94 ? -5.405 -1.706 -0.179 1.00 87.81 94 ASN A O 1
ATOM 738 N N . SER A 1 95 ? -3.866 -3.204 -0.826 1.00 85.75 95 SER A N 1
ATOM 739 C CA . SER A 1 95 ? -4.426 -4.299 -0.030 1.00 85.75 95 SER A CA 1
ATOM 740 C C . SER A 1 95 ? -4.351 -4.019 1.475 1.00 85.75 95 SER A C 1
ATOM 742 O O . SER A 1 95 ? -5.319 -4.277 2.192 1.00 85.75 95 SER A O 1
ATOM 744 N N . LYS A 1 96 ? -3.253 -3.417 1.962 1.00 89.31 96 LYS A N 1
ATOM 745 C CA . LYS A 1 96 ? -3.108 -3.019 3.371 1.00 89.31 96 LYS A CA 1
ATOM 746 C C . LYS A 1 96 ? -4.082 -1.897 3.731 1.00 89.31 96 LYS A C 1
ATOM 748 O O . LYS A 1 96 ? -4.758 -1.998 4.751 1.00 89.31 96 LYS A O 1
ATOM 753 N N . PHE A 1 97 ? -4.228 -0.882 2.879 1.00 90.12 97 PHE A N 1
ATOM 754 C CA . PHE A 1 97 ? -5.215 0.188 3.082 1.00 90.12 97 PHE A CA 1
ATOM 755 C C . PHE A 1 97 ? -6.655 -0.342 3.089 1.00 90.12 97 PHE A C 1
ATOM 757 O O . PHE A 1 97 ? -7.437 0.006 3.973 1.00 90.12 97 PHE A O 1
ATOM 764 N N . THR A 1 98 ? -6.989 -1.246 2.169 1.00 87.94 98 THR A N 1
ATOM 765 C CA . THR A 1 98 ? -8.310 -1.893 2.121 1.00 87.94 98 THR A CA 1
ATOM 766 C C . THR A 1 98 ? -8.559 -2.722 3.380 1.00 87.94 98 THR A C 1
ATOM 768 O O . THR A 1 98 ? -9.629 -2.639 3.981 1.00 87.94 98 THR A O 1
ATOM 771 N N . LYS A 1 99 ? -7.556 -3.482 3.839 1.00 88.38 99 LYS A N 1
ATOM 772 C CA . LYS A 1 99 ? -7.635 -4.249 5.086 1.00 88.38 99 LYS A CA 1
ATOM 773 C C . LYS A 1 99 ? -7.862 -3.338 6.290 1.00 88.38 99 LYS A C 1
ATOM 775 O O . LYS A 1 99 ? -8.752 -3.620 7.088 1.00 88.38 99 LYS A O 1
ATOM 780 N N . PHE A 1 100 ? -7.111 -2.241 6.394 1.00 90.19 100 PHE A N 1
ATOM 781 C CA . PHE A 1 100 ? -7.295 -1.235 7.440 1.00 90.19 100 PHE A CA 1
ATOM 782 C C . PHE A 1 100 ? -8.733 -0.708 7.457 1.00 90.19 100 PHE A C 1
ATOM 784 O O . PHE A 1 100 ? -9.374 -0.743 8.502 1.00 90.19 100 PHE A O 1
ATOM 791 N N . GLN A 1 101 ? -9.267 -0.302 6.301 1.00 90.31 101 GLN A N 1
ATOM 792 C CA . GLN A 1 101 ? -10.648 0.173 6.187 1.00 90.31 101 GLN A CA 1
ATOM 793 C C . GLN A 1 101 ? -11.665 -0.907 6.574 1.00 90.31 101 GLN A C 1
ATOM 795 O O . GLN A 1 101 ? -12.603 -0.622 7.314 1.00 90.31 101 GLN A O 1
ATOM 800 N N . SER A 1 102 ? -11.465 -2.152 6.131 1.00 89.44 102 SER A N 1
ATOM 801 C CA . SER A 1 102 ? -12.369 -3.257 6.470 1.00 89.44 102 SER A CA 1
ATOM 802 C C . SER A 1 102 ? -12.420 -3.521 7.977 1.00 89.44 102 SER A C 1
ATOM 804 O O . SER A 1 102 ? -13.508 -3.619 8.537 1.00 89.44 102 SER A O 1
ATOM 806 N N . LEU A 1 103 ? -11.259 -3.535 8.645 1.00 90.69 103 LEU A N 1
ATOM 807 C CA . LEU A 1 103 ? -11.155 -3.737 10.091 1.00 90.69 103 LEU A CA 1
ATOM 808 C C . LEU A 1 103 ? -11.696 -2.542 10.869 1.00 90.69 103 LEU A C 1
ATOM 810 O O . LEU A 1 103 ? -12.293 -2.720 11.924 1.00 90.69 103 LEU A O 1
ATOM 814 N N . LEU A 1 104 ? -11.516 -1.328 10.345 1.00 89.50 104 LEU A N 1
ATOM 815 C CA . LEU A 1 104 ? -12.070 -0.123 10.950 1.00 89.50 104 LEU A CA 1
ATOM 816 C C . LEU A 1 104 ? -13.602 -0.191 11.008 1.00 89.50 104 LEU A C 1
ATOM 818 O O . LEU A 1 104 ? -14.184 0.235 12.002 1.00 89.50 104 LEU A O 1
ATOM 822 N N . ILE A 1 105 ? -14.233 -0.745 9.967 1.00 89.38 105 ILE A N 1
ATOM 823 C CA . ILE A 1 105 ? -15.688 -0.916 9.876 1.00 89.38 105 ILE A CA 1
ATOM 824 C C . ILE A 1 105 ? -16.173 -2.095 10.730 1.00 89.38 105 ILE A C 1
ATOM 826 O O . ILE A 1 105 ? -17.205 -1.970 11.386 1.00 89.38 105 ILE A O 1
ATOM 830 N N . SER A 1 106 ? -15.473 -3.234 10.714 1.00 91.31 106 SER A N 1
ATOM 831 C CA . SER A 1 106 ? -15.950 -4.458 11.373 1.00 91.31 106 SER A CA 1
ATOM 832 C C . SER A 1 106 ? -15.613 -4.530 12.865 1.00 91.31 106 SER A C 1
ATOM 834 O O . SER A 1 106 ? -16.484 -4.837 13.676 1.00 91.31 106 SER A O 1
ATOM 836 N N . ASP A 1 107 ? -14.363 -4.228 13.227 1.00 92.06 107 ASP A N 1
ATOM 837 C CA . ASP A 1 107 ? -13.769 -4.544 14.536 1.00 92.06 107 ASP A CA 1
ATOM 838 C C . ASP A 1 107 ? -13.326 -3.276 15.294 1.00 92.06 107 ASP A C 1
ATOM 840 O O . ASP A 1 107 ? -12.974 -3.321 16.476 1.00 92.06 107 ASP A O 1
ATOM 844 N N . GLY A 1 108 ? -13.335 -2.130 14.611 1.00 89.50 108 GLY A N 1
ATOM 845 C CA . GLY A 1 108 ? -12.987 -0.822 15.146 1.00 89.50 108 GLY A CA 1
ATOM 846 C C . GLY A 1 108 ? -11.500 -0.465 15.046 1.00 89.50 108 GLY A C 1
ATOM 847 O O . GLY A 1 108 ? -10.644 -1.221 14.578 1.00 89.50 108 GLY A O 1
ATOM 848 N N . LEU A 1 109 ? -11.183 0.748 15.511 1.00 89.94 109 LEU A N 1
ATOM 849 C CA . LEU A 1 109 ? -9.877 1.386 15.313 1.00 89.94 109 LEU A CA 1
ATOM 850 C C . LEU A 1 109 ? -8.708 0.575 15.889 1.00 89.94 109 LEU A C 1
ATOM 852 O O . LEU A 1 109 ? -7.672 0.447 15.242 1.00 89.94 109 LEU A O 1
ATOM 856 N N . HIS A 1 110 ? -8.875 -0.025 17.070 1.00 91.06 110 HIS A N 1
ATOM 857 C CA . HIS A 1 110 ? -7.812 -0.799 17.715 1.00 91.06 110 HIS A CA 1
ATOM 858 C C . HIS A 1 110 ? -7.347 -1.993 16.861 1.00 91.06 110 HIS A C 1
ATOM 860 O O . HIS A 1 110 ? -6.153 -2.286 16.800 1.00 91.06 110 HIS A O 1
ATOM 866 N N . ALA A 1 111 ? -8.271 -2.676 16.177 1.00 91.19 111 ALA A N 1
ATOM 867 C CA . ALA A 1 111 ? -7.926 -3.755 15.259 1.00 91.19 111 ALA A CA 1
ATOM 868 C C . ALA A 1 111 ? -7.253 -3.209 13.991 1.00 91.19 111 ALA A C 1
ATOM 870 O O . ALA A 1 111 ? -6.209 -3.722 13.581 1.00 91.19 111 ALA A O 1
ATOM 871 N N . ALA A 1 112 ? -7.807 -2.135 13.420 1.00 90.25 112 ALA A N 1
ATOM 872 C CA . ALA A 1 112 ? -7.312 -1.509 12.198 1.00 90.25 112 ALA A CA 1
ATOM 873 C C . ALA A 1 112 ? -5.860 -1.021 12.331 1.00 90.25 112 ALA A C 1
ATOM 875 O O . ALA A 1 112 ? -5.021 -1.333 11.488 1.00 90.25 112 ALA A O 1
ATOM 876 N N . VAL A 1 113 ? -5.516 -0.345 13.432 1.00 92.44 113 VAL A N 1
ATOM 877 C CA . VAL A 1 113 ? -4.169 0.210 13.672 1.00 92.44 113 VAL A CA 1
ATOM 878 C C . VAL A 1 113 ? -3.075 -0.857 13.635 1.00 92.44 113 VAL A C 1
ATOM 880 O O . VAL A 1 113 ? -1.933 -0.567 13.282 1.00 92.44 113 VAL A O 1
ATOM 883 N N . ARG A 1 114 ? -3.389 -2.124 13.928 1.00 92.69 114 ARG A N 1
ATOM 884 C CA . ARG A 1 114 ? -2.400 -3.214 13.884 1.00 92.69 114 ARG A CA 1
ATOM 885 C C . ARG A 1 114 ? -1.862 -3.474 12.478 1.00 92.69 114 ARG A C 1
ATOM 887 O O . ARG A 1 114 ? -0.739 -3.964 12.373 1.00 92.69 114 ARG A O 1
ATOM 894 N N . VAL A 1 115 ? -2.592 -3.085 11.427 1.00 91.88 115 VAL A N 1
ATOM 895 C CA . VAL A 1 115 ? -2.162 -3.231 10.026 1.00 91.88 115 VAL A CA 1
ATOM 896 C C . VAL A 1 115 ? -0.844 -2.502 9.760 1.00 91.88 115 VAL A C 1
ATOM 898 O O . VAL A 1 115 ? -0.045 -2.985 8.962 1.00 91.88 115 VAL A O 1
ATOM 901 N N . LYS A 1 116 ? -0.534 -1.415 10.483 1.00 90.75 116 LYS A N 1
ATOM 902 C CA . LYS A 1 116 ? 0.753 -0.709 10.332 1.00 90.75 116 LYS A CA 1
ATOM 903 C C . LYS A 1 116 ? 1.965 -1.615 10.576 1.00 90.75 116 LYS A C 1
ATOM 905 O O . LYS A 1 116 ? 2.993 -1.470 9.927 1.00 90.75 116 LYS A O 1
ATOM 910 N N . LYS A 1 117 ? 1.826 -2.613 11.457 1.00 90.06 117 LYS A N 1
ATOM 911 C CA . LYS A 1 117 ? 2.889 -3.583 11.774 1.00 90.06 117 LYS A CA 1
ATOM 912 C C . LYS A 1 117 ? 3.116 -4.608 10.661 1.00 90.06 117 LYS A C 1
ATOM 914 O O . LYS A 1 117 ? 4.116 -5.318 10.686 1.00 90.06 117 LYS A O 1
ATOM 919 N N . GLU A 1 118 ? 2.198 -4.695 9.702 1.00 89.44 118 GLU A N 1
ATOM 920 C CA . GLU A 1 118 ? 2.304 -5.590 8.551 1.00 89.44 118 GLU A CA 1
ATOM 921 C C . GLU A 1 118 ? 3.113 -4.984 7.403 1.00 89.44 118 GLU A C 1
ATOM 923 O O . GLU A 1 118 ? 3.400 -5.685 6.435 1.00 89.44 118 GLU A O 1
ATOM 928 N N . PHE A 1 119 ? 3.504 -3.707 7.494 1.00 85.50 119 PHE A N 1
ATOM 929 C CA . PHE A 1 119 ? 4.453 -3.112 6.557 1.00 85.50 119 PHE A CA 1
ATOM 930 C C . PHE A 1 119 ? 5.858 -3.650 6.834 1.00 85.50 119 PHE A C 1
ATOM 932 O O . PHE A 1 119 ? 6.695 -3.008 7.466 1.00 85.50 119 PHE A O 1
ATOM 939 N N . ASN A 1 120 ? 6.099 -4.881 6.393 1.00 83.00 120 ASN A N 1
ATOM 940 C CA . ASN A 1 120 ? 7.340 -5.604 6.601 1.00 83.00 120 ASN A CA 1
ATOM 941 C C . ASN A 1 120 ? 7.807 -6.226 5.284 1.00 83.00 120 ASN A C 1
ATOM 943 O O . ASN A 1 120 ? 7.026 -6.727 4.484 1.00 83.00 120 ASN A O 1
ATOM 947 N N . ARG A 1 121 ? 9.121 -6.223 5.072 1.00 70.81 121 ARG A N 1
ATOM 948 C CA . ARG A 1 121 ? 9.768 -6.790 3.888 1.00 70.81 121 ARG A CA 1
ATOM 949 C C . ARG A 1 121 ? 9.663 -8.318 3.824 1.00 70.81 121 ARG A C 1
ATOM 951 O O . ARG A 1 121 ? 9.797 -8.866 2.736 1.00 70.81 121 ARG A O 1
ATOM 958 N N . SER A 1 122 ? 9.439 -8.961 4.970 1.00 70.56 122 SER A N 1
ATOM 959 C CA . SER A 1 122 ? 9.211 -10.406 5.107 1.00 70.56 122 SER A CA 1
ATOM 960 C C . SER A 1 122 ? 7.739 -10.791 4.946 1.00 70.56 122 SER A C 1
ATOM 962 O O . SER A 1 122 ? 7.384 -11.928 5.224 1.00 70.56 122 SER A O 1
ATOM 964 N N . ASP A 1 123 ? 6.872 -9.849 4.563 1.00 75.38 123 ASP A N 1
ATOM 965 C CA . ASP A 1 123 ? 5.465 -10.138 4.304 1.00 75.38 123 ASP A CA 1
ATOM 966 C C . ASP A 1 123 ? 5.342 -11.210 3.214 1.00 75.38 123 ASP A C 1
ATOM 968 O O . ASP A 1 123 ? 5.948 -11.098 2.145 1.00 75.38 123 ASP A O 1
ATOM 972 N N . ASP A 1 124 ? 4.562 -12.253 3.500 1.00 66.31 124 ASP A N 1
ATOM 973 C CA . ASP A 1 124 ? 4.428 -13.433 2.643 1.00 66.31 124 ASP A CA 1
ATOM 974 C C . ASP A 1 124 ? 4.028 -13.068 1.208 1.00 66.31 124 ASP A C 1
ATOM 976 O O . ASP A 1 124 ? 4.468 -13.723 0.267 1.00 66.31 124 ASP A O 1
ATOM 980 N N . ALA A 1 125 ? 3.255 -11.994 1.006 1.00 64.75 125 ALA A N 1
ATOM 981 C CA . ALA A 1 125 ? 2.862 -11.554 -0.331 1.00 64.75 125 ALA A CA 1
ATOM 982 C C . ALA A 1 125 ? 4.028 -10.919 -1.109 1.00 64.75 125 ALA A C 1
ATOM 984 O O . ALA A 1 125 ? 4.117 -11.089 -2.326 1.00 64.75 125 ALA A O 1
ATOM 985 N N . LEU A 1 126 ? 4.944 -10.223 -0.424 1.00 70.44 126 LEU A N 1
ATOM 986 C CA . LEU A 1 126 ? 6.177 -9.711 -1.029 1.00 70.44 126 LEU A CA 1
ATOM 987 C C . LEU A 1 126 ? 7.190 -10.837 -1.275 1.00 70.44 126 LEU A C 1
ATOM 989 O O . LEU A 1 126 ? 7.884 -10.812 -2.293 1.00 70.44 126 LEU A O 1
ATOM 993 N N . THR A 1 127 ? 7.268 -11.821 -0.376 1.00 72.06 127 THR A N 1
ATOM 994 C CA . THR A 1 127 ? 8.152 -12.992 -0.499 1.00 72.06 127 THR A CA 1
ATOM 995 C C . THR A 1 127 ? 7.713 -13.904 -1.642 1.00 72.06 127 THR A C 1
ATOM 997 O O . THR A 1 127 ? 8.499 -14.128 -2.562 1.00 72.06 127 THR A O 1
ATOM 1000 N N . ALA A 1 128 ? 6.439 -14.307 -1.666 1.00 65.62 128 ALA A N 1
ATOM 1001 C CA . ALA A 1 128 ? 5.853 -15.127 -2.728 1.00 65.62 128 ALA A CA 1
ATOM 1002 C C . ALA A 1 128 ? 6.034 -14.498 -4.115 1.00 65.62 128 ALA A C 1
ATOM 1004 O O . ALA A 1 128 ? 6.121 -15.192 -5.127 1.00 65.62 128 ALA A O 1
ATOM 1005 N N . LEU A 1 129 ? 6.120 -13.167 -4.186 1.00 62.78 129 LEU A N 1
ATOM 1006 C CA . LEU A 1 129 ? 6.364 -12.502 -5.453 1.00 62.78 129 LEU A CA 1
ATOM 1007 C C . LEU A 1 129 ? 7.830 -12.495 -5.884 1.00 62.78 129 LEU A C 1
ATOM 1009 O O . LEU A 1 129 ? 8.111 -12.619 -7.078 1.00 62.78 129 LEU A O 1
ATOM 1013 N N . ARG A 1 130 ? 8.775 -12.374 -4.946 1.00 67.50 130 ARG A N 1
ATOM 1014 C CA . ARG A 1 130 ? 10.197 -12.575 -5.270 1.00 67.50 130 ARG A CA 1
ATOM 1015 C C . ARG A 1 130 ? 10.427 -13.987 -5.790 1.00 67.50 130 ARG A C 1
ATOM 1017 O O . ARG A 1 130 ? 11.126 -14.144 -6.786 1.00 67.50 130 ARG A O 1
ATOM 1024 N N . GLU A 1 131 ? 9.793 -14.966 -5.156 1.00 70.81 131 GLU A N 1
ATOM 1025 C CA . GLU A 1 131 ? 9.848 -16.376 -5.542 1.00 70.81 131 GLU A CA 1
ATOM 1026 C C . GLU A 1 131 ? 9.249 -16.594 -6.935 1.00 70.81 131 GLU A C 1
ATOM 1028 O O . GLU A 1 131 ? 9.955 -17.062 -7.825 1.00 70.81 131 GLU A O 1
ATOM 1033 N N . TYR A 1 132 ? 8.025 -16.120 -7.198 1.00 64.25 132 TYR A N 1
ATOM 1034 C CA . TYR A 1 132 ? 7.436 -16.219 -8.539 1.00 64.25 132 TYR A CA 1
ATOM 1035 C C . TYR A 1 132 ? 8.299 -15.537 -9.605 1.00 64.25 132 TYR A C 1
ATOM 1037 O O . TYR A 1 132 ? 8.481 -16.051 -10.708 1.00 64.25 132 TYR A O 1
ATOM 1045 N N . ARG A 1 133 ? 8.857 -14.359 -9.310 1.00 64.75 133 ARG A N 1
ATOM 1046 C CA . ARG A 1 133 ? 9.766 -13.690 -10.242 1.00 64.75 133 ARG A CA 1
ATOM 1047 C C . ARG A 1 133 ? 10.987 -14.561 -10.530 1.00 64.75 133 ARG A C 1
ATOM 1049 O O . ARG A 1 133 ? 11.402 -14.633 -11.684 1.00 64.75 133 ARG A O 1
ATOM 1056 N N . GLN A 1 134 ? 11.582 -15.162 -9.507 1.00 66.75 134 GLN A N 1
ATOM 1057 C CA . GLN A 1 134 ? 12.759 -16.012 -9.648 1.00 66.75 134 GLN A CA 1
ATOM 1058 C C . GLN A 1 134 ? 12.451 -17.253 -10.498 1.00 66.75 134 GLN A C 1
ATOM 1060 O O . GLN A 1 134 ? 13.259 -17.620 -11.349 1.00 66.75 134 GLN A O 1
ATOM 1065 N N . GLU A 1 135 ? 11.257 -17.824 -10.348 1.00 64.94 135 GLU A N 1
ATOM 1066 C CA . GLU A 1 135 ? 10.758 -18.944 -11.154 1.00 64.94 135 GLU A CA 1
ATOM 1067 C C . GLU A 1 135 ? 10.493 -18.544 -12.618 1.00 64.94 135 GLU A C 1
ATOM 1069 O O . GLU A 1 135 ? 10.874 -19.257 -13.547 1.00 64.94 135 GLU A O 1
ATOM 1074 N N . HIS A 1 136 ? 9.913 -17.365 -12.858 1.00 61.78 136 HIS A N 1
ATOM 1075 C CA . HIS A 1 136 ? 9.536 -16.910 -14.202 1.00 61.78 136 HIS A CA 1
ATOM 1076 C C . HIS A 1 136 ? 10.636 -16.140 -14.960 1.00 61.78 136 HIS A C 1
ATOM 1078 O O . HIS A 1 136 ? 10.557 -16.011 -16.187 1.00 61.78 136 HIS A O 1
ATOM 1084 N N . HIS A 1 137 ? 11.710 -15.694 -14.295 1.00 54.78 137 HIS A N 1
ATOM 1085 C CA . HIS A 1 137 ? 12.890 -15.119 -14.962 1.00 54.78 137 HIS A CA 1
ATOM 1086 C C . HIS A 1 137 ? 13.655 -16.138 -15.822 1.00 54.78 137 HIS A C 1
ATOM 1088 O O . HIS A 1 137 ? 14.381 -15.730 -16.731 1.00 54.78 137 HIS A O 1
ATOM 1094 N N . GLY A 1 138 ? 13.466 -17.444 -15.591 1.00 49.78 138 GLY A N 1
ATOM 1095 C CA . GLY A 1 138 ? 13.946 -18.492 -16.496 1.00 49.78 138 GLY A CA 1
ATOM 1096 C C . GLY A 1 138 ? 13.208 -18.504 -17.841 1.00 49.78 138 GLY A C 1
ATOM 1097 O O . GLY A 1 138 ? 13.824 -18.709 -18.881 1.00 49.78 138 GLY A O 1
ATOM 1098 N N . SER A 1 139 ? 11.909 -18.187 -17.847 1.00 46.31 139 SER A N 1
ATOM 1099 C CA . SER A 1 139 ? 11.050 -18.292 -19.036 1.00 46.31 139 SER A CA 1
ATOM 1100 C C . SER A 1 139 ? 11.061 -17.029 -19.912 1.00 46.31 139 SER A C 1
ATOM 1102 O O . SER A 1 139 ? 11.003 -17.106 -21.141 1.00 46.31 139 SER A O 1
ATOM 1104 N N . MET A 1 140 ? 11.233 -15.842 -19.316 1.00 44.47 140 MET A N 1
ATOM 1105 C CA . MET A 1 140 ? 11.223 -14.578 -20.071 1.00 44.47 140 MET A CA 1
ATOM 1106 C C . MET A 1 140 ? 12.486 -14.362 -20.932 1.00 44.47 140 MET A C 1
ATOM 1108 O O . MET A 1 140 ? 12.456 -13.593 -21.895 1.00 44.47 140 MET A O 1
ATOM 1112 N N . ASN A 1 141 ? 13.581 -15.075 -20.634 1.00 43.97 141 ASN A N 1
ATOM 1113 C CA . ASN A 1 141 ? 14.783 -15.118 -21.476 1.00 43.97 141 ASN A CA 1
ATOM 1114 C C . ASN A 1 141 ? 14.687 -16.141 -22.624 1.00 43.97 141 ASN A C 1
ATOM 1116 O O . ASN A 1 141 ? 15.371 -15.976 -23.635 1.00 43.97 141 ASN A O 1
ATOM 1120 N N . GLU A 1 142 ? 13.829 -17.159 -22.521 1.00 41.09 142 GLU A N 1
ATOM 1121 C CA . GLU A 1 142 ? 13.610 -18.130 -23.603 1.00 41.09 142 GLU A CA 1
ATOM 1122 C C . GLU A 1 142 ? 12.681 -17.587 -24.693 1.00 41.09 142 GLU A C 1
ATOM 1124 O O . GLU A 1 142 ? 12.900 -17.866 -25.870 1.00 41.09 142 GLU A O 1
ATOM 1129 N N . ALA A 1 143 ? 11.747 -16.691 -24.355 1.00 44.12 143 ALA A N 1
ATOM 1130 C CA . ALA A 1 143 ? 10.897 -16.015 -25.341 1.00 44.12 143 ALA A CA 1
ATOM 1131 C C . ALA A 1 143 ? 11.667 -15.075 -26.302 1.00 44.12 143 ALA A C 1
ATOM 1133 O O . ALA A 1 143 ? 11.118 -14.642 -27.314 1.00 44.12 143 ALA A O 1
ATOM 1134 N N . LYS A 1 144 ? 12.948 -14.776 -26.026 1.00 45.19 144 LYS A N 1
ATOM 1135 C CA . LYS A 1 144 ? 13.851 -14.053 -26.945 1.00 45.19 144 LYS A CA 1
ATOM 1136 C C . LYS A 1 144 ? 14.691 -14.966 -27.842 1.00 45.19 144 LYS A C 1
ATOM 1138 O O . LYS A 1 144 ? 15.423 -14.464 -28.693 1.00 45.19 144 LYS A O 1
ATOM 1143 N N . ARG A 1 145 ? 14.595 -16.290 -27.701 1.00 42.31 145 ARG A N 1
ATOM 1144 C CA . ARG A 1 145 ? 15.227 -17.241 -28.619 1.00 42.31 145 ARG A CA 1
ATOM 1145 C C . ARG A 1 145 ? 14.186 -17.749 -29.605 1.00 42.31 145 ARG A C 1
ATOM 1147 O O . ARG A 1 145 ? 13.599 -18.808 -29.436 1.00 42.31 145 ARG A O 1
ATOM 1154 N N . THR A 1 146 ? 13.980 -16.978 -30.669 1.00 41.00 146 THR A N 1
ATOM 1155 C CA . THR A 1 146 ? 13.386 -17.501 -31.904 1.00 41.00 146 THR A CA 1
ATOM 1156 C C . THR A 1 146 ? 14.115 -18.788 -32.312 1.00 41.00 146 THR A C 1
ATOM 1158 O O . THR A 1 146 ? 15.347 -18.756 -32.415 1.00 41.00 146 THR A O 1
ATOM 1161 N N . PRO A 1 147 ? 13.412 -19.903 -32.574 1.00 42.72 147 PRO A N 1
ATOM 1162 C CA . PRO A 1 147 ? 14.034 -21.097 -33.118 1.00 42.72 147 PRO A CA 1
ATOM 1163 C C . PRO A 1 147 ? 14.310 -20.834 -34.599 1.00 42.72 147 PRO A C 1
ATOM 1165 O O . PRO A 1 147 ? 13.429 -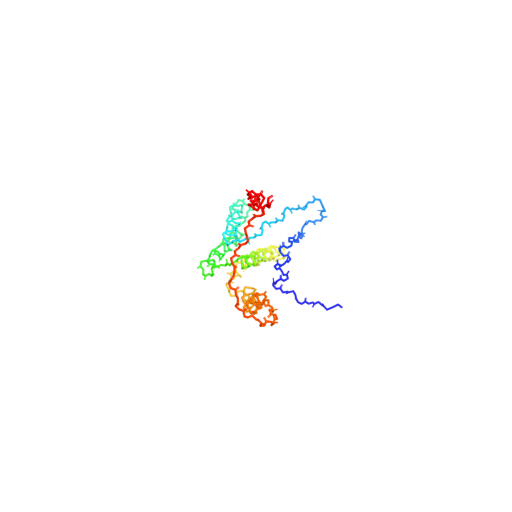20.980 -35.443 1.00 42.72 147 PRO A O 1
ATOM 1168 N N . ASN A 1 148 ? 15.520 -20.379 -34.924 1.00 36.22 148 ASN A N 1
ATOM 1169 C CA . ASN A 1 148 ? 15.926 -20.290 -36.319 1.00 36.22 148 ASN A CA 1
ATOM 1170 C C . ASN A 1 148 ? 16.329 -21.696 -36.773 1.00 36.22 148 ASN A C 1
ATOM 1172 O O . ASN A 1 148 ? 17.384 -22.198 -36.387 1.00 36.22 148 ASN A O 1
ATOM 1176 N N . GLN A 1 149 ? 15.436 -22.333 -37.529 1.00 42.81 149 GLN A N 1
ATOM 1177 C CA . GLN A 1 149 ? 15.700 -23.589 -38.216 1.00 42.81 149 GLN A CA 1
ATOM 1178 C C . GLN A 1 149 ? 16.873 -23.439 -39.189 1.00 42.81 149 GLN A C 1
ATOM 1180 O O . GLN A 1 149 ? 17.045 -22.421 -39.860 1.00 42.81 149 GLN A O 1
ATOM 1185 N N . ASP A 1 150 ? 17.664 -24.504 -39.232 1.00 43.28 150 ASP A N 1
ATOM 1186 C CA . ASP A 1 150 ? 18.826 -24.725 -40.074 1.00 43.28 150 ASP A CA 1
ATOM 1187 C C . ASP A 1 150 ? 18.633 -24.353 -41.544 1.00 43.28 150 ASP A C 1
ATOM 1189 O O . ASP A 1 150 ? 17.652 -24.740 -42.177 1.00 43.28 150 ASP A O 1
ATOM 1193 N N . SER A 1 151 ? 19.655 -23.718 -42.126 1.00 36.78 151 SER A N 1
ATOM 1194 C CA . SER A 1 151 ? 20.027 -23.881 -43.538 1.00 36.78 151 SER A CA 1
ATOM 1195 C C . SER A 1 151 ? 21.409 -23.287 -43.798 1.00 36.78 151 SER A C 1
ATOM 1197 O O . SER A 1 151 ? 21.599 -22.083 -43.970 1.00 36.78 151 SER A O 1
ATOM 1199 N N . ALA A 1 152 ? 22.401 -24.167 -43.852 1.00 44.78 152 ALA A N 1
ATOM 1200 C CA . ALA A 1 152 ? 23.746 -23.877 -44.311 1.00 44.78 152 ALA A CA 1
ATOM 1201 C C . ALA A 1 152 ? 23.771 -23.291 -45.739 1.00 44.78 152 ALA A C 1
ATOM 1203 O O . ALA A 1 152 ? 23.380 -23.973 -46.680 1.00 44.78 152 ALA A O 1
ATOM 1204 N N . ARG A 1 153 ? 24.359 -22.098 -45.934 1.00 37.56 153 ARG A N 1
ATOM 1205 C CA . ARG A 1 153 ? 25.312 -21.828 -47.039 1.00 37.56 153 ARG A CA 1
ATOM 1206 C C . ARG A 1 153 ? 25.948 -20.431 -46.962 1.00 37.56 153 ARG A C 1
ATOM 1208 O O . ARG A 1 153 ? 25.345 -19.425 -47.292 1.00 37.56 153 ARG A O 1
ATOM 1215 N N . ARG A 1 154 ? 27.240 -20.435 -46.625 1.00 37.38 154 ARG A N 1
ATOM 1216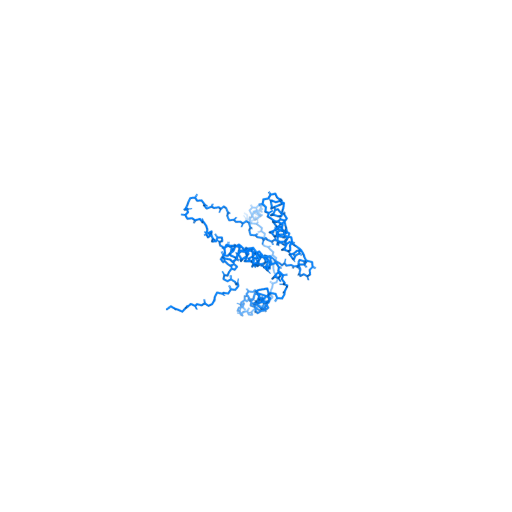 C CA . ARG A 1 154 ? 28.339 -19.841 -47.412 1.00 37.38 154 ARG A CA 1
ATOM 1217 C C . ARG A 1 154 ? 28.186 -18.378 -47.886 1.00 37.3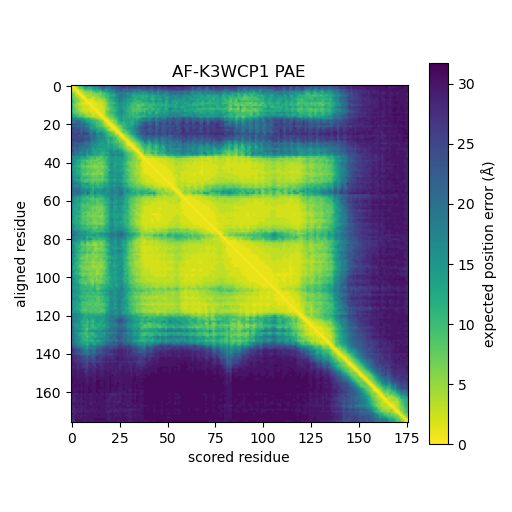8 154 ARG A C 1
ATOM 1219 O O . ARG A 1 154 ? 27.551 -18.105 -48.893 1.00 37.38 154 ARG A O 1
ATOM 1226 N N . ARG A 1 155 ? 28.953 -17.499 -47.219 1.00 44.94 155 ARG A N 1
ATOM 1227 C CA . ARG A 1 155 ? 29.692 -16.317 -47.730 1.00 44.94 155 ARG A CA 1
ATOM 1228 C C . ARG A 1 155 ? 29.313 -15.821 -49.138 1.00 44.94 155 ARG A C 1
ATOM 1230 O O . ARG A 1 155 ? 29.674 -16.486 -50.104 1.00 44.94 155 ARG A O 1
ATOM 1237 N N . GLN A 1 156 ? 28.835 -14.576 -49.242 1.00 42.81 156 GLN A N 1
ATOM 1238 C CA . GLN A 1 156 ? 29.331 -13.596 -50.225 1.00 42.81 156 GLN A CA 1
ATOM 1239 C C . GLN A 1 156 ? 28.843 -12.168 -49.911 1.00 42.81 156 GLN A C 1
ATOM 1241 O O . GLN A 1 156 ? 27.656 -11.871 -49.908 1.00 42.81 156 GLN A O 1
ATOM 1246 N N . THR A 1 157 ? 29.808 -11.285 -49.667 1.00 44.97 157 THR A N 1
ATOM 1247 C CA . THR A 1 157 ? 29.728 -9.819 -49.662 1.00 44.97 157 THR A CA 1
ATOM 1248 C C . THR A 1 157 ? 29.273 -9.274 -51.020 1.00 44.97 157 THR A C 1
ATOM 1250 O O . THR A 1 157 ? 29.989 -9.520 -51.992 1.00 44.97 157 THR A O 1
ATOM 1253 N N . LYS A 1 158 ? 28.186 -8.485 -51.106 1.00 38.44 158 LYS A N 1
ATOM 1254 C CA . LYS A 1 158 ? 27.937 -7.533 -52.216 1.00 38.44 158 LYS A CA 1
ATOM 1255 C C . LYS A 1 158 ? 27.165 -6.287 -51.735 1.00 38.44 158 LYS A C 1
ATOM 1257 O O . LYS A 1 158 ? 26.264 -6.391 -50.914 1.00 38.44 158 LYS A O 1
ATOM 1262 N N . ALA A 1 159 ? 27.612 -5.134 -52.236 1.00 50.41 159 ALA A N 1
ATOM 1263 C CA . ALA A 1 159 ? 27.258 -3.746 -51.913 1.00 50.41 159 ALA A CA 1
ATOM 1264 C C . ALA A 1 159 ? 25.767 -3.370 -52.116 1.00 50.41 159 ALA A C 1
ATOM 1266 O O . ALA A 1 159 ? 25.058 -4.087 -52.825 1.00 50.41 159 ALA A O 1
ATOM 1267 N N . PRO A 1 160 ? 25.284 -2.244 -51.538 1.00 49.56 160 PRO A N 1
ATOM 1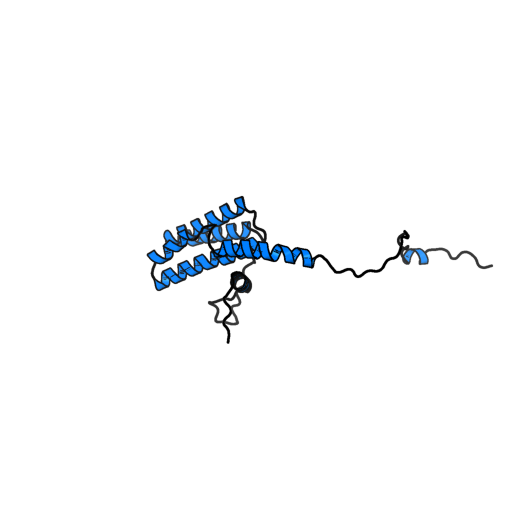268 C CA . PRO A 1 160 ? 23.893 -1.808 -51.684 1.00 49.56 160 PRO A CA 1
ATOM 1269 C C . PRO A 1 160 ? 23.559 -1.353 -53.121 1.00 49.56 160 PRO A C 1
ATOM 1271 O O . PRO A 1 160 ? 24.433 -0.834 -53.819 1.00 49.56 160 PRO A O 1
ATOM 1274 N N . PRO A 1 161 ? 22.301 -1.519 -53.577 1.00 63.88 161 PRO A N 1
ATOM 1275 C CA . PRO A 1 161 ? 21.895 -1.182 -54.934 1.00 63.88 161 PRO A CA 1
ATOM 1276 C C . PRO A 1 161 ? 21.674 0.326 -55.099 1.00 63.88 161 PRO A C 1
ATOM 1278 O O . PRO A 1 161 ? 21.073 0.988 -54.254 1.00 63.88 161 PRO A O 1
ATOM 1281 N N . VAL A 1 162 ? 22.160 0.859 -56.220 1.00 60.31 162 VAL A N 1
ATOM 1282 C CA . VAL A 1 162 ? 22.000 2.261 -56.625 1.00 60.31 162 VAL A CA 1
ATOM 1283 C C . VAL A 1 162 ? 20.504 2.596 -56.785 1.00 60.31 162 VAL A C 1
ATOM 1285 O O . VAL A 1 162 ? 19.789 1.837 -57.445 1.00 60.31 162 VAL A O 1
ATOM 1288 N N . PRO A 1 163 ? 20.010 3.721 -56.229 1.00 59.31 163 PRO A N 1
ATOM 1289 C CA . PRO A 1 163 ? 18.608 4.112 -56.334 1.00 59.31 163 PRO A CA 1
ATOM 1290 C C . PRO A 1 163 ? 18.142 4.280 -57.794 1.00 59.31 163 PRO A C 1
ATOM 1292 O O . PRO A 1 163 ? 18.869 4.851 -58.614 1.00 59.31 163 PRO A O 1
ATOM 1295 N N . PRO A 1 164 ? 16.907 3.863 -58.129 1.00 58.44 164 PRO A N 1
ATOM 1296 C CA . PRO A 1 164 ? 16.376 3.851 -59.501 1.00 58.44 164 PRO A CA 1
ATOM 1297 C C . PRO A 1 164 ? 16.330 5.237 -60.171 1.00 58.44 164 PRO A C 1
ATOM 1299 O O . PRO A 1 164 ? 16.299 5.353 -61.396 1.00 58.44 164 PRO A O 1
ATOM 1302 N N . ASN A 1 165 ? 16.379 6.297 -59.369 1.00 57.44 165 ASN A N 1
ATOM 1303 C CA . ASN A 1 165 ? 16.407 7.700 -59.770 1.00 57.44 165 ASN A CA 1
ATOM 1304 C C . ASN A 1 165 ? 17.710 8.054 -60.514 1.00 57.44 165 ASN A C 1
ATOM 1306 O O . ASN A 1 165 ? 17.700 8.927 -61.375 1.00 57.44 165 ASN A O 1
ATOM 1310 N N . VAL A 1 166 ? 18.812 7.359 -60.210 1.00 57.75 166 VAL A N 1
ATOM 1311 C CA . VAL A 1 166 ? 20.131 7.586 -60.824 1.00 57.75 166 VAL A CA 1
ATOM 1312 C C . VAL A 1 166 ? 20.228 6.892 -62.187 1.00 57.75 166 VAL A C 1
ATOM 1314 O O . VAL A 1 166 ? 20.822 7.433 -63.111 1.00 57.75 166 VAL A O 1
ATOM 1317 N N . ILE A 1 167 ? 19.564 5.744 -62.363 1.00 60.59 167 ILE A N 1
ATOM 1318 C CA . ILE A 1 167 ? 19.553 4.988 -63.630 1.00 60.59 167 ILE A CA 1
ATOM 1319 C C . ILE A 1 167 ? 18.797 5.752 -64.730 1.00 60.59 167 ILE A C 1
ATOM 1321 O O . ILE A 1 167 ? 19.172 5.692 -65.898 1.00 60.59 167 ILE A O 1
ATOM 1325 N N . LYS A 1 168 ? 17.758 6.516 -64.368 1.00 60.19 168 LYS A N 1
ATOM 1326 C CA . LYS A 1 168 ? 17.012 7.359 -65.319 1.00 60.19 168 LYS A CA 1
ATOM 1327 C C . LYS A 1 168 ? 17.782 8.596 -65.794 1.00 60.19 168 LYS A C 1
ATOM 1329 O O . LYS A 1 168 ? 17.401 9.161 -66.812 1.00 60.19 168 LYS A O 1
ATOM 1334 N N . ALA A 1 169 ? 18.823 9.012 -65.073 1.00 60.91 169 ALA A N 1
ATOM 1335 C CA . ALA A 1 169 ? 19.598 10.215 -65.374 1.00 60.91 169 ALA A CA 1
ATOM 1336 C C . ALA A 1 169 ? 20.853 9.944 -66.226 1.00 60.91 169 ALA A C 1
ATOM 1338 O O . ALA A 1 169 ? 21.581 10.881 -66.547 1.00 60.91 169 ALA A O 1
ATOM 1339 N N . LEU A 1 170 ? 21.127 8.684 -66.584 1.00 56.62 170 LEU A N 1
ATOM 1340 C CA . LEU A 1 170 ? 22.313 8.333 -67.364 1.00 56.62 170 LEU A CA 1
ATOM 1341 C C . LEU A 1 170 ? 22.071 8.536 -68.874 1.00 56.62 170 LEU A C 1
ATOM 1343 O O . LEU A 1 170 ? 21.053 8.065 -69.394 1.00 56.62 170 LEU A O 1
ATOM 1347 N N . PRO A 1 171 ? 22.997 9.198 -69.595 1.00 53.16 171 PRO A N 1
ATOM 1348 C CA . PRO A 1 171 ? 22.948 9.313 -71.049 1.00 53.16 171 PRO A CA 1
ATOM 1349 C C . PRO A 1 171 ? 22.970 7.929 -71.709 1.00 53.16 171 PRO A C 1
ATOM 1351 O O . PRO A 1 171 ? 23.764 7.064 -71.338 1.00 53.16 171 PRO A O 1
ATOM 1354 N N . LYS A 1 172 ? 22.093 7.706 -72.693 1.00 63.97 172 LYS A N 1
ATOM 1355 C CA . LYS A 1 172 ? 22.123 6.500 -73.529 1.00 63.97 172 LYS A CA 1
ATOM 1356 C C . LYS A 1 172 ? 23.090 6.728 -74.684 1.00 63.97 172 LYS A C 1
ATOM 1358 O O . LYS A 1 172 ? 22.662 7.131 -75.761 1.00 63.97 172 LYS A O 1
ATOM 1363 N N . ASP A 1 173 ? 24.371 6.468 -74.460 1.00 48.66 173 ASP A N 1
ATOM 1364 C CA . ASP A 1 173 ? 25.348 6.511 -75.543 1.00 48.66 173 ASP A CA 1
ATOM 1365 C C . ASP A 1 173 ? 25.377 5.190 -76.318 1.00 48.66 173 ASP A C 1
ATOM 1367 O O . ASP A 1 173 ? 25.753 4.139 -75.800 1.00 48.66 173 ASP A O 1
ATOM 1371 N N . GLY A 1 174 ? 25.016 5.296 -77.599 1.00 41.97 174 GLY A N 1
ATOM 1372 C CA . GLY A 1 174 ? 25.667 4.548 -78.670 1.00 41.97 174 GLY A CA 1
ATOM 1373 C C . GLY A 1 174 ? 24.874 3.405 -79.298 1.00 41.97 174 GLY A C 1
ATOM 1374 O O . GLY A 1 174 ? 25.050 2.245 -78.934 1.00 41.97 174 GLY A O 1
ATOM 1375 N N . ALA A 1 175 ? 24.121 3.704 -80.359 1.00 38.16 175 ALA A N 1
ATOM 1376 C CA . ALA A 1 175 ? 23.851 2.730 -81.413 1.00 38.16 175 ALA A CA 1
ATOM 1377 C C . ALA A 1 175 ? 23.900 3.410 -82.793 1.00 38.16 175 ALA A C 1
ATOM 1379 O O . ALA A 1 175 ? 22.918 4.016 -83.199 1.00 38.16 175 ALA A O 1
ATOM 1380 N N . LYS A 1 176 ? 25.065 3.241 -83.439 1.00 38.66 176 LYS A N 1
ATOM 1381 C CA . LYS A 1 176 ? 25.392 3.325 -84.879 1.00 38.66 176 LYS A CA 1
ATOM 1382 C C . LYS A 1 176 ? 25.025 4.580 -85.668 1.00 38.66 176 LYS A C 1
ATOM 1384 O O . LYS A 1 176 ? 23.831 4.793 -85.946 1.00 38.66 176 LYS A O 1
#

pLDDT: mean 70.5, std 17.97, range [36.22, 93.75]

Sequence (176 aa):
MHLRRVTTWDLMEATEKGVNMTDYSCKNALRPTPTAAAHVDLIDALQSLQTFGQHMHNDETMELISTALSFVTQYGDLVQPDAVTCRLLVSWVNSKFTKFQSLLISDGLHAAVRVKKEFNRSDDALTALREYRQEHHGSMNEAKRTPNQDSARRRQTKAPPVPPNVIKALPKDGAK

Secondary structure (DSSP, 8-state):
---PPPPHHHHHHHHHTT--TT---TT--PPPPPP--SHHHHHHHHHHHHHHHTTTS-HHHHHHHHHHHHHHHHHHHHH---HHHHHHHHHHHHHHHHHHHHHHHHT-HHHHHGG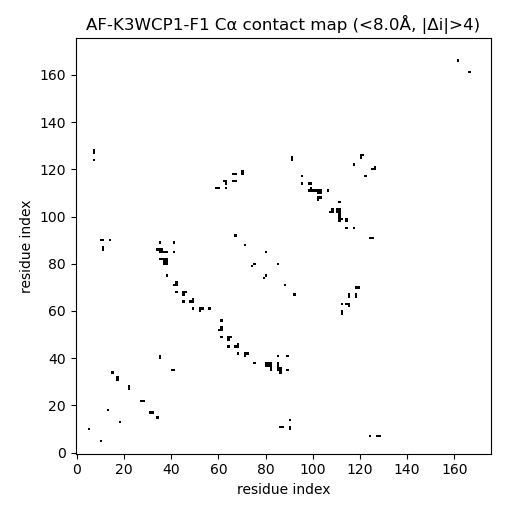GGG--TT-HHHHHHHHHHHHHHHHHTGGG--------------PPPPPHHHHTTS------

Radius of gyration: 27.99 Å; Cα contacts (8 Å, |Δi|>4): 93; chains: 1; bounding box: 53×44×103 Å

Foldseek 3Di:
DDDDDQALVNLLVCVQVCPPPPDPDPVCPDDRDPQPQALVVVLVVLVVVLVVCVVPHDPLVNLLSVLLNVLSVVVCVPPVDGSVRSSSSVSVSVVLVVQLVVCCVPVRNVRSSCSSVCSDCPNPSNVVVVVVCVVCVVVVVVVPDDPDDDDDDDDDDDDDDDDPVVVVVDDPDDDD

Mean predicted aligned error: 16.19 Å

Solvent-accessible surface area (backbone atoms only — not comparable to full-atom values): 11045 Å² total; per-residue (Å²): 137,85,84,74,84,85,47,75,64,58,52,33,53,46,54,72,67,54,69,60,90,82,67,91,51,100,85,66,80,67,77,77,74,82,74,46,65,41,58,61,55,53,50,53,51,42,49,52,50,45,65,59,35,72,83,74,53,56,71,68,60,50,48,40,47,51,50,52,41,54,49,54,53,57,48,40,79,74,65,65,58,51,42,69,52,28,42,43,52,50,40,53,52,51,50,51,55,51,48,29,52,51,28,38,72,75,70,28,62,80,57,18,62,54,51,56,75,60,79,48,85,81,31,64,73,58,44,55,45,55,50,50,47,63,64,48,57,65,53,67,62,50,78,72,57,74,86,78,76,87,79,93,75,81,90,81,93,79,81,86,81,79,60,74,75,58,68,73,69,56,82,88,81,84,81,135

Organism: Globisporangium ultimum (strain ATCC 200006 / CBS 805.95 / DAOM BR144) (NCBI:txid431595)